Protein AF-A0A7W1DEW9-F1 (afdb_monomer)

Radius of gyration: 25.98 Å; Cα contacts (8 Å, |Δi|>4): 16; chains: 1; bounding box: 56×24×57 Å

Foldseek 3Di:
DDDDDDDDDDPVVQVVLVVVCVVVVHDSVVSVVVVVVVCDDPDPPPPCPVVVVVDDDPPPCCVPCVVVVVVVVVVCVVVVNPD

Mean predicted aligned error: 13.86 Å

pLDDT: mean 85.8, std 11.7, range [53.38, 96.69]

Sequence (83 aa):
MTHSLLLEVPESIYQPIVEEAEAEGRKVEEIALERLAVKKPRQTADPLDEFVGAFRSDVPDWADNHDKYLGENLMREMRGENE

Secondary structure (DSSP, 8-state):
----------HHHHHHHHHHHHHHT--HHHHHHHHHHH-PPS-S--TTGGGTT----S-TTHHHHHHHHHHHHHHHHHHT---

Solvent-accessible surface area (backbone atoms only — not comparable to full-atom values): 5468 Å² total; per-residue (Å²): 139,88,82,90,83,91,79,93,70,59,65,89,62,49,52,62,41,46,54,50,15,62,74,69,75,50,53,50,67,57,54,50,49,51,61,57,58,70,60,57,70,89,75,68,72,63,87,60,60,79,55,67,80,66,70,88,69,95,60,91,56,43,89,85,42,42,70,58,55,53,50,54,50,53,53,32,53,78,68,67,67,76,125

Structure (mmCIF, N/CA/C/O backbone):
data_AF-A0A7W1DEW9-F1
#
_entry.id   AF-A0A7W1DEW9-F1
#
loop_
_atom_site.group_PDB
_atom_site.id
_atom_site.type_symbol
_atom_site.label_atom_id
_atom_site.label_alt_id
_atom_site.label_comp_id
_atom_site.label_asym_id
_atom_site.label_entity_id
_atom_site.label_seq_id
_atom_site.pdbx_PDB_ins_code
_atom_site.Cartn_x
_atom_site.Cartn_y
_atom_site.Cartn_z
_atom_site.occupancy
_atom_site.B_iso_or_equiv
_atom_site.auth_seq_id
_atom_site.auth_comp_id
_atom_site.auth_asym_id
_atom_site.auth_atom_id
_atom_site.pdbx_PDB_model_num
ATOM 1 N N . MET A 1 1 ? -22.749 4.818 -6.085 1.00 68.38 1 MET A N 1
ATOM 2 C CA . MET A 1 1 ? -23.663 4.010 -5.247 1.00 68.38 1 MET A CA 1
ATOM 3 C C . MET A 1 1 ? -22.864 3.531 -4.048 1.00 68.38 1 MET A C 1
ATOM 5 O O . MET A 1 1 ? -21.702 3.196 -4.241 1.00 68.38 1 MET A O 1
ATOM 9 N N . THR A 1 2 ? -23.419 3.575 -2.839 1.00 81.94 2 THR A N 1
ATOM 10 C CA . THR A 1 2 ? -22.750 3.116 -1.609 1.00 81.94 2 THR A CA 1
ATOM 11 C C . THR A 1 2 ? -23.416 1.837 -1.105 1.00 81.94 2 THR A C 1
ATOM 13 O O . THR A 1 2 ? -24.623 1.659 -1.268 1.00 81.94 2 THR A O 1
ATOM 16 N N . HIS A 1 3 ? -22.625 0.941 -0.518 1.00 86.50 3 HIS A N 1
ATOM 17 C CA . HIS A 1 3 ? -23.085 -0.330 0.042 1.00 86.50 3 HIS A CA 1
ATOM 18 C C . HIS A 1 3 ? -22.542 -0.481 1.465 1.00 86.50 3 HIS A C 1
ATOM 20 O O . HIS A 1 3 ?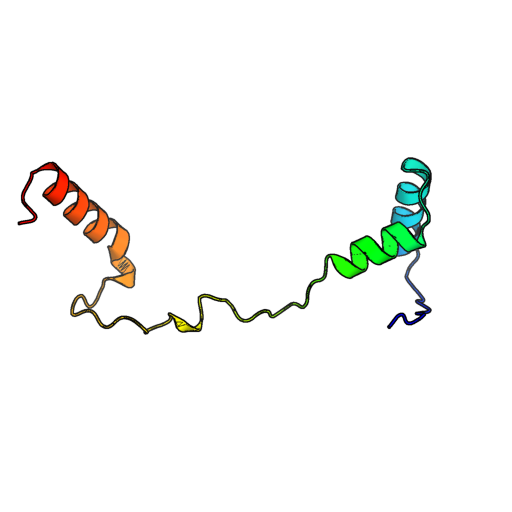 -21.420 -0.060 1.741 1.00 86.50 3 HIS A O 1
ATOM 26 N N . SER A 1 4 ? -23.332 -1.076 2.356 1.00 89.81 4 SER A N 1
ATOM 27 C CA . SER A 1 4 ? -22.906 -1.410 3.717 1.00 89.81 4 SER A CA 1
ATOM 28 C C . SER A 1 4 ? -22.353 -2.831 3.756 1.00 89.81 4 SER A C 1
ATOM 30 O O . SER A 1 4 ? -22.913 -3.731 3.130 1.00 89.81 4 SER A O 1
ATOM 32 N N . LEU A 1 5 ? -21.270 -3.028 4.504 1.00 87.88 5 LEU A N 1
ATOM 33 C CA . LEU A 1 5 ? -20.596 -4.311 4.657 1.00 87.88 5 LEU A CA 1
ATOM 34 C C . LEU A 1 5 ? -20.414 -4.602 6.148 1.00 87.88 5 LEU A C 1
ATOM 36 O O . LEU A 1 5 ? -19.900 -3.758 6.876 1.00 87.88 5 LEU A O 1
ATOM 40 N N . LEU A 1 6 ? -20.835 -5.787 6.586 1.00 93.06 6 LEU A N 1
ATOM 41 C CA . LEU A 1 6 ? -20.541 -6.310 7.919 1.00 93.06 6 LEU A CA 1
ATOM 42 C C . LEU A 1 6 ? -19.374 -7.291 7.794 1.00 93.06 6 LEU A C 1
ATOM 44 O O . LEU A 1 6 ? -19.427 -8.199 6.965 1.00 93.06 6 LEU A O 1
ATOM 48 N N . LEU A 1 7 ? -18.327 -7.095 8.593 1.00 89.25 7 LEU A N 1
ATOM 49 C CA . LEU A 1 7 ? -17.126 -7.924 8.575 1.00 89.25 7 LEU A CA 1
ATOM 50 C C . LEU A 1 7 ? -16.859 -8.474 9.970 1.00 89.25 7 LEU A C 1
ATOM 52 O O . LEU A 1 7 ? -16.672 -7.709 10.912 1.00 89.25 7 LEU A O 1
ATOM 56 N N . GLU A 1 8 ? -16.781 -9.795 10.079 1.00 94.44 8 GLU A N 1
ATOM 57 C CA . GLU A 1 8 ? -16.158 -10.440 11.230 1.00 94.44 8 GLU A CA 1
ATOM 58 C C . GLU A 1 8 ? -14.656 -10.526 10.956 1.00 94.44 8 GLU A C 1
ATOM 60 O O . GLU A 1 8 ? -14.219 -11.174 10.003 1.00 94.44 8 GLU A O 1
ATOM 65 N N . VAL A 1 9 ? -13.861 -9.824 11.759 1.00 91.81 9 VAL A N 1
ATOM 66 C CA . VAL A 1 9 ? -12.402 -9.790 11.632 1.00 91.81 9 VAL A CA 1
ATOM 67 C C . VAL A 1 9 ? -11.753 -10.302 12.916 1.00 91.81 9 VAL A C 1
ATOM 69 O O . VAL A 1 9 ? -12.307 -10.105 13.997 1.00 91.81 9 VAL A O 1
ATOM 72 N N . PRO A 1 10 ? -10.581 -10.954 12.833 1.00 96.69 10 PRO A N 1
ATOM 73 C CA . PRO A 1 10 ? -9.822 -11.316 14.022 1.00 96.69 10 PRO A CA 1
ATOM 74 C C . PRO A 1 10 ? -9.428 -10.081 14.840 1.00 96.69 10 PRO A C 1
ATOM 76 O O . PRO A 1 10 ? -9.109 -9.036 14.269 1.00 96.69 10 PRO A O 1
ATOM 79 N N . GLU A 1 11 ? -9.332 -10.238 16.161 1.00 94.94 11 GLU A N 1
ATOM 80 C CA . GLU A 1 11 ? -8.898 -9.174 17.082 1.00 94.94 11 GLU A CA 1
ATOM 81 C C . GLU A 1 11 ? -7.546 -8.567 16.676 1.00 94.94 11 GLU A C 1
ATOM 83 O O . GLU A 1 11 ? -7.349 -7.359 16.728 1.00 94.94 11 GLU A O 1
ATOM 88 N N . SER A 1 12 ? -6.634 -9.401 16.167 1.00 94.81 12 SER A N 1
ATOM 89 C CA . SER A 1 12 ? -5.314 -8.981 15.680 1.00 94.81 12 SER A CA 1
ATOM 90 C C . SER A 1 12 ? -5.356 -7.999 14.504 1.00 94.81 12 SER A C 1
ATOM 92 O O . SER A 1 12 ? -4.353 -7.348 14.223 1.00 94.81 12 SER A O 1
ATOM 94 N N . ILE A 1 13 ? -6.489 -7.905 13.806 1.00 91.31 13 ILE A N 1
ATOM 95 C CA . ILE A 1 13 ? -6.731 -6.945 12.726 1.00 91.31 13 ILE A CA 1
ATOM 96 C C . ILE A 1 13 ? -7.549 -5.759 13.230 1.00 91.31 13 ILE A C 1
ATOM 98 O O . ILE A 1 13 ? -7.289 -4.636 12.812 1.00 91.31 13 ILE A O 1
ATOM 102 N N . TYR A 1 14 ? -8.521 -6.000 14.111 1.00 94.94 14 TYR A N 1
ATOM 103 C CA . TYR A 1 14 ? -9.396 -4.957 14.640 1.00 94.94 14 TYR A CA 1
ATOM 104 C C . TYR A 1 14 ? -8.658 -3.996 15.577 1.00 94.94 14 TYR A C 1
ATOM 106 O O . TYR A 1 14 ? -8.695 -2.785 15.368 1.00 94.94 14 TYR A O 1
ATOM 114 N N . GLN A 1 15 ? -7.930 -4.534 16.556 1.00 96.44 15 GLN A N 1
ATOM 115 C CA . GLN A 1 15 ? -7.299 -3.759 17.623 1.00 96.44 15 GLN A CA 1
ATOM 116 C C . GLN A 1 15 ? -6.339 -2.664 17.107 1.00 96.44 15 GLN A C 1
ATOM 118 O O . GLN A 1 15 ? -6.474 -1.520 17.538 1.00 96.44 15 GLN A O 1
ATOM 123 N N . PRO A 1 16 ? -5.451 -2.917 16.120 1.00 94.75 16 PRO A N 1
ATOM 124 C CA . PRO A 1 16 ? -4.593 -1.864 15.569 1.00 94.75 16 PRO A CA 1
ATOM 125 C C . PRO A 1 16 ? -5.359 -0.725 14.879 1.00 94.75 16 PRO A C 1
ATOM 127 O O . PRO A 1 16 ? -4.892 0.409 14.874 1.00 94.75 16 PRO A O 1
ATOM 130 N N . ILE A 1 17 ? -6.520 -1.016 14.278 1.00 94.81 17 ILE A N 1
ATOM 131 C CA . ILE A 1 17 ? -7.359 -0.006 13.609 1.00 94.81 17 ILE A CA 1
ATOM 132 C C . ILE A 1 17 ? -8.014 0.897 14.658 1.00 94.81 17 IL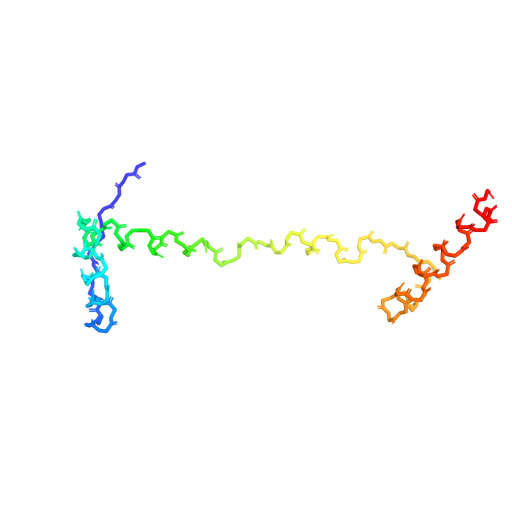E A C 1
ATOM 134 O O . ILE A 1 17 ? -8.131 2.100 14.442 1.00 94.81 17 ILE A O 1
ATOM 138 N N . VAL A 1 18 ? -8.424 0.324 15.794 1.00 96.12 18 VAL A N 1
ATOM 139 C CA . VAL A 1 18 ? -8.975 1.080 16.926 1.00 96.12 18 VAL A CA 1
ATOM 140 C C . VAL A 1 18 ? -7.924 2.016 17.510 1.00 96.12 18 VAL A C 1
ATOM 142 O O . VAL A 1 18 ? -8.193 3.203 17.650 1.00 96.12 18 VAL A O 1
ATOM 145 N N . GLU A 1 19 ? -6.721 1.513 17.785 1.00 96.19 19 GLU A N 1
ATOM 146 C CA . GLU A 1 19 ? -5.626 2.317 18.3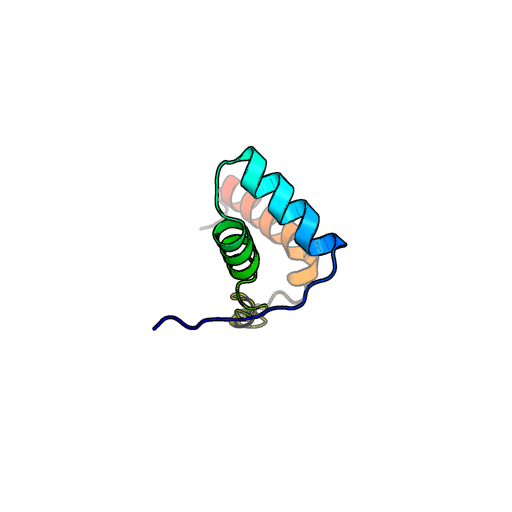46 1.00 96.19 19 GLU A CA 1
ATOM 147 C C . GLU A 1 19 ? -5.244 3.494 17.435 1.00 96.19 19 GLU A C 1
ATOM 149 O O . GLU A 1 19 ? -5.047 4.614 17.904 1.00 96.19 19 GLU A O 1
ATOM 154 N N . GLU A 1 20 ? -5.186 3.262 16.122 1.00 94.06 20 GLU A N 1
ATOM 155 C CA . GLU A 1 20 ? -4.932 4.304 15.120 1.00 94.06 20 GLU A CA 1
ATOM 156 C C . GLU A 1 20 ? -6.073 5.330 15.061 1.00 94.06 20 GLU A C 1
ATOM 158 O O . GLU A 1 20 ? -5.831 6.537 15.073 1.00 94.06 20 GLU A O 1
ATOM 163 N N . ALA A 1 21 ? -7.325 4.867 15.068 1.00 96.06 21 ALA A N 1
ATOM 164 C CA . ALA A 1 21 ? -8.492 5.741 15.079 1.00 96.06 21 ALA A CA 1
ATOM 165 C C . ALA A 1 21 ? -8.528 6.631 16.333 1.00 96.06 21 ALA A C 1
ATOM 167 O O . ALA A 1 21 ? -8.793 7.829 16.229 1.00 96.06 21 ALA A O 1
ATOM 168 N N . GLU A 1 22 ? -8.210 6.077 17.505 1.00 96.06 22 GLU A N 1
ATOM 169 C CA . GLU A 1 22 ?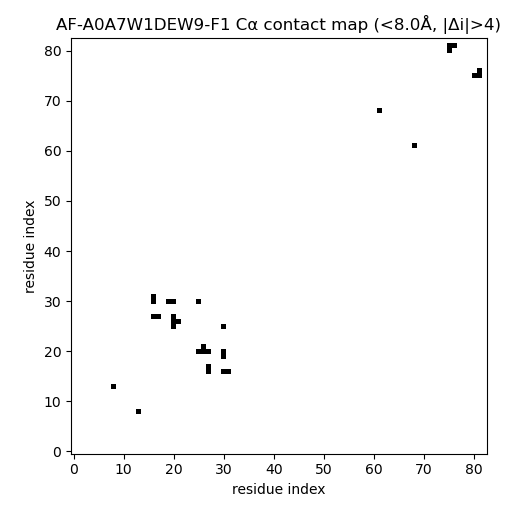 -8.117 6.827 18.760 1.00 96.06 22 GLU A CA 1
ATOM 170 C C . GLU A 1 22 ? -6.980 7.853 18.732 1.00 96.06 22 GLU A C 1
ATOM 172 O O . GLU A 1 22 ? -7.186 9.004 19.122 1.00 96.06 22 GLU A O 1
ATOM 177 N N . ALA A 1 23 ? -5.804 7.465 18.231 1.00 94.75 23 ALA A N 1
ATOM 178 C CA . ALA A 1 23 ? -4.650 8.354 18.125 1.00 94.75 23 ALA A CA 1
ATOM 179 C C . ALA A 1 23 ? -4.906 9.542 17.182 1.00 94.75 23 ALA A C 1
ATOM 181 O O . ALA A 1 23 ? -4.446 10.655 17.446 1.00 94.75 23 ALA A O 1
ATOM 182 N N . GLU A 1 24 ? -5.656 9.321 16.102 1.00 93.75 24 GLU A N 1
ATOM 183 C CA . GLU A 1 24 ? -5.971 10.342 15.099 1.00 93.75 24 GLU A CA 1
ATOM 184 C C . GLU A 1 24 ? -7.291 11.085 15.369 1.00 93.75 24 GLU A C 1
ATOM 186 O O . GLU A 1 24 ? -7.616 12.043 14.664 1.00 93.75 24 GLU A O 1
ATOM 191 N N . GLY A 1 25 ? -8.065 10.670 16.378 1.00 95.50 25 GLY A N 1
ATOM 192 C CA . GLY A 1 25 ? -9.400 11.213 16.653 1.00 95.50 25 GLY A CA 1
ATOM 193 C C . GLY A 1 25 ? -10.406 10.952 15.524 1.00 95.50 25 GLY A C 1
ATOM 194 O O . GLY A 1 25 ? -11.333 11.739 15.318 1.00 95.50 25 GLY A O 1
ATOM 195 N N . ARG A 1 26 ? -10.203 9.870 14.768 1.00 96.31 26 ARG A N 1
ATOM 196 C CA . ARG A 1 26 ? -11.004 9.457 13.609 1.00 96.31 26 ARG A CA 1
ATOM 197 C C . ARG A 1 26 ? -11.915 8.291 13.970 1.00 96.31 26 ARG A C 1
ATOM 199 O O . ARG A 1 26 ? -11.820 7.705 15.046 1.00 96.31 26 ARG A O 1
ATOM 206 N N . LYS A 1 27 ? -12.823 7.939 13.061 1.00 95.19 27 LYS A N 1
ATOM 207 C CA . LYS A 1 27 ? -13.663 6.749 13.233 1.00 95.19 27 LYS A CA 1
ATOM 208 C C . LYS A 1 27 ? -12.948 5.491 12.748 1.00 95.19 27 LYS A C 1
ATOM 210 O O . LYS A 1 27 ? -12.265 5.515 11.726 1.00 95.19 27 LYS A O 1
ATOM 215 N N . VAL A 1 28 ? -13.191 4.371 13.425 1.00 93.50 28 VAL A N 1
ATOM 216 C CA . VAL A 1 28 ? -12.660 3.048 13.048 1.00 93.50 28 VAL A CA 1
ATOM 217 C C . VAL A 1 28 ? -13.042 2.700 11.606 1.00 93.50 28 VAL A C 1
ATOM 219 O O . VAL A 1 28 ? -12.222 2.185 10.850 1.00 93.50 28 VAL A O 1
ATOM 222 N N . GLU A 1 29 ? -14.262 3.043 11.185 1.00 92.75 29 GLU A N 1
ATOM 223 C CA . GLU A 1 29 ? -14.751 2.801 9.828 1.00 92.75 29 GLU A CA 1
ATOM 224 C C . GLU A 1 29 ? -13.991 3.609 8.769 1.00 92.75 29 GLU A C 1
ATOM 226 O O . GLU A 1 29 ? -13.830 3.135 7.648 1.00 92.75 29 GLU A O 1
ATOM 231 N N . GLU A 1 30 ? -13.500 4.805 9.103 1.00 92.19 30 GLU A N 1
ATOM 232 C CA . GLU A 1 30 ? -12.729 5.641 8.175 1.00 92.19 30 GLU A CA 1
ATOM 233 C C . GLU A 1 30 ? -11.347 5.037 7.923 1.00 92.19 30 GLU A C 1
ATOM 235 O O . GLU A 1 30 ? -10.945 4.899 6.767 1.00 92.19 30 GLU A O 1
ATOM 240 N N . ILE A 1 31 ? -10.666 4.602 8.989 1.00 93.44 31 ILE A N 1
ATOM 241 C CA . ILE A 1 31 ? -9.381 3.894 8.897 1.00 93.44 31 ILE A CA 1
ATOM 242 C C . ILE A 1 31 ? -9.557 2.555 8.165 1.00 93.44 31 ILE A C 1
ATOM 244 O O . ILE A 1 31 ? -8.774 2.203 7.279 1.00 93.44 31 ILE A O 1
ATOM 248 N N . ALA A 1 32 ? -10.619 1.807 8.483 1.00 91.62 32 ALA A N 1
ATOM 249 C CA . ALA A 1 32 ? -10.915 0.529 7.841 1.00 91.62 32 ALA A CA 1
ATOM 250 C C . ALA A 1 32 ? -11.185 0.690 6.336 1.00 91.62 32 ALA A C 1
ATOM 252 O O . ALA A 1 32 ? -10.642 -0.070 5.531 1.00 91.62 32 ALA A O 1
ATOM 253 N N . LEU A 1 33 ? -11.984 1.686 5.940 1.00 90.19 33 LEU A N 1
ATOM 254 C CA . LEU A 1 33 ? -12.256 1.986 4.533 1.00 90.19 33 LEU A CA 1
ATOM 255 C C . LEU A 1 33 ? -10.992 2.407 3.785 1.00 90.19 33 LEU A C 1
ATOM 257 O O . LEU A 1 33 ? -10.776 1.945 2.666 1.00 90.19 33 LEU A O 1
ATOM 261 N N . GLU A 1 34 ? -10.147 3.235 4.397 1.00 88.56 34 GLU A N 1
ATOM 262 C CA . GLU A 1 34 ? -8.871 3.652 3.817 1.00 88.56 34 GLU A CA 1
ATOM 263 C C . GLU A 1 34 ? -7.977 2.439 3.536 1.00 88.56 34 GLU A C 1
ATOM 265 O O . GLU A 1 34 ? -7.544 2.233 2.400 1.00 88.56 34 GLU A O 1
ATOM 270 N N . ARG A 1 35 ? -7.793 1.555 4.523 1.00 86.19 35 ARG A N 1
ATOM 271 C CA . ARG A 1 35 ? -6.990 0.333 4.363 1.00 86.19 35 ARG A CA 1
ATOM 272 C C . ARG A 1 35 ? -7.580 -0.646 3.347 1.00 86.19 35 ARG A C 1
ATOM 274 O O . ARG A 1 35 ? -6.828 -1.268 2.592 1.00 86.19 35 ARG A O 1
ATOM 281 N N . LEU A 1 36 ? -8.907 -0.773 3.286 1.00 85.38 36 LEU A N 1
ATOM 282 C CA . LEU A 1 36 ? -9.586 -1.569 2.259 1.00 85.38 36 LEU A CA 1
ATOM 283 C C . LEU A 1 36 ? -9.395 -0.969 0.858 1.00 85.38 36 LEU A C 1
ATOM 285 O O . LEU A 1 36 ? -9.214 -1.719 -0.101 1.00 85.38 36 LEU A O 1
ATOM 289 N N . ALA A 1 37 ? -9.364 0.361 0.739 1.00 79.62 37 ALA A N 1
ATOM 290 C CA . ALA A 1 37 ? -9.137 1.065 -0.521 1.00 79.62 37 ALA A CA 1
ATOM 291 C C . ALA A 1 37 ? -7.682 0.971 -1.018 1.00 79.62 37 ALA A C 1
ATOM 293 O O . ALA A 1 37 ? -7.453 0.994 -2.230 1.00 79.62 37 ALA A O 1
ATOM 294 N N . VAL A 1 38 ? -6.695 0.815 -0.121 1.00 67.75 38 VAL A N 1
ATOM 295 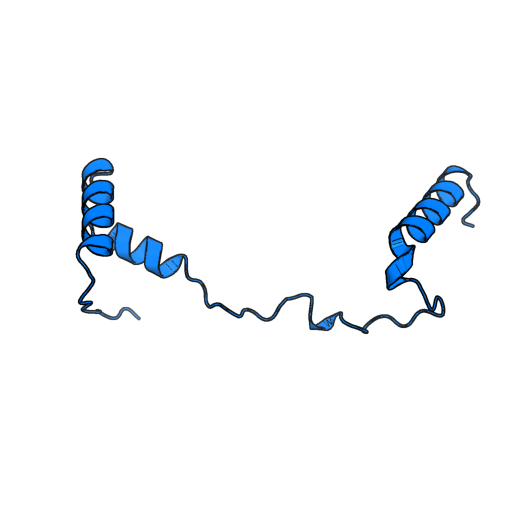C CA . VAL A 1 38 ? -5.276 0.639 -0.503 1.00 67.75 38 VAL A CA 1
ATOM 296 C C . VAL A 1 38 ? -5.052 -0.658 -1.290 1.00 67.75 38 VAL A C 1
ATOM 298 O O . VAL A 1 38 ? -4.175 -0.711 -2.156 1.00 67.75 38 VAL A O 1
ATOM 301 N N . LYS A 1 39 ? -5.903 -1.679 -1.115 1.00 56.97 39 LYS A N 1
ATOM 302 C CA . LYS A 1 39 ? -5.994 -2.793 -2.069 1.00 56.97 39 LYS A CA 1
ATOM 303 C C . LYS A 1 39 ? -6.802 -2.370 -3.299 1.00 56.97 39 LYS A C 1
ATOM 305 O O . LYS A 1 39 ? -7.883 -2.891 -3.568 1.00 56.97 39 LYS A O 1
ATOM 310 N N . LYS A 1 40 ? -6.218 -1.485 -4.114 1.00 56.53 40 LYS A N 1
ATOM 311 C CA . LYS A 1 40 ? -6.524 -1.466 -5.551 1.00 56.53 40 LYS A CA 1
ATOM 312 C C . LYS A 1 40 ? -6.419 -2.904 -6.078 1.00 56.53 40 LYS A C 1
ATOM 314 O O . LYS A 1 40 ? -5.578 -3.659 -5.575 1.00 56.53 40 LYS A O 1
ATOM 319 N N . PRO A 1 41 ? -7.268 -3.311 -7.036 1.00 53.38 41 PRO A N 1
ATOM 320 C CA . PRO A 1 41 ? -7.248 -4.668 -7.558 1.00 53.38 41 PRO A CA 1
ATOM 321 C C . PRO A 1 41 ? -5.812 -5.067 -7.905 1.00 53.38 41 PRO A C 1
ATOM 323 O O . PRO A 1 41 ? -5.147 -4.425 -8.717 1.00 53.38 41 PRO A O 1
ATOM 326 N N . ARG A 1 42 ? -5.328 -6.134 -7.258 1.00 55.56 42 ARG A N 1
ATOM 327 C CA . ARG A 1 42 ? -4.252 -6.959 -7.810 1.00 55.56 42 ARG A CA 1
ATOM 328 C C . ARG A 1 42 ? -4.699 -7.273 -9.240 1.00 55.56 42 ARG A C 1
ATOM 330 O O . ARG A 1 42 ? -5.761 -7.867 -9.380 1.00 55.56 42 ARG A O 1
ATOM 337 N N . GLN A 1 43 ? -3.906 -6.882 -10.238 1.00 56.50 43 GLN A N 1
ATOM 338 C CA . GLN A 1 43 ? -4.193 -6.951 -11.681 1.00 56.50 43 GLN A CA 1
ATOM 339 C C . GLN A 1 43 ? -4.917 -5.723 -12.260 1.00 56.50 43 GLN A C 1
ATOM 341 O O . GLN A 1 43 ? -5.990 -5.818 -12.845 1.00 56.50 43 GLN A O 1
ATOM 346 N N . THR A 1 44 ? -4.267 -4.563 -12.238 1.00 55.84 44 THR A N 1
ATOM 347 C CA . THR A 1 44 ? -4.100 -3.912 -13.544 1.00 55.84 44 THR A CA 1
ATOM 348 C C . THR A 1 44 ? -3.047 -4.743 -14.265 1.00 55.84 44 THR A C 1
ATOM 350 O O . THR A 1 44 ? -2.011 -5.019 -13.656 1.00 55.84 44 THR A O 1
ATOM 353 N N . ALA A 1 45 ? -3.337 -5.226 -15.476 1.00 63.88 45 ALA A N 1
ATOM 354 C CA . ALA A 1 45 ? -2.339 -5.866 -16.332 1.00 63.88 45 ALA A CA 1
ATOM 355 C C . ALA A 1 45 ? -1.029 -5.073 -16.248 1.00 63.88 45 ALA A C 1
ATOM 357 O O . ALA A 1 45 ? -1.090 -3.842 -16.150 1.00 63.88 45 ALA A O 1
ATOM 358 N N . ASP A 1 46 ? 0.115 -5.760 -16.190 1.00 76.25 46 ASP A N 1
ATOM 359 C CA . ASP A 1 46 ? 1.395 -5.062 -16.245 1.00 76.25 46 ASP A CA 1
ATOM 360 C C . ASP A 1 46 ? 1.334 -4.155 -17.484 1.00 76.25 46 ASP A C 1
ATOM 362 O O . ASP A 1 46 ? 1.138 -4.667 -18.587 1.00 76.25 46 ASP A O 1
ATOM 366 N N . PRO A 1 47 ? 1.391 -2.817 -17.330 1.00 75.31 47 PRO A N 1
ATOM 367 C CA . PRO A 1 47 ? 1.297 -1.914 -18.470 1.00 75.31 47 PRO A CA 1
ATOM 368 C C . PRO A 1 47 ? 2.437 -2.150 -19.468 1.00 75.31 47 PRO A C 1
ATOM 370 O O . PRO A 1 47 ? 2.391 -1.618 -20.570 1.00 75.31 47 PRO A O 1
ATOM 373 N N . LEU A 1 48 ? 3.454 -2.932 -19.086 1.00 81.62 48 LEU A N 1
ATOM 374 C CA . LEU A 1 48 ? 4.555 -3.332 -19.942 1.00 81.62 48 LEU A CA 1
ATOM 375 C C . LEU A 1 48 ? 4.350 -4.667 -20.669 1.00 81.62 48 LEU A C 1
ATOM 377 O O . LEU A 1 48 ? 5.125 -4.979 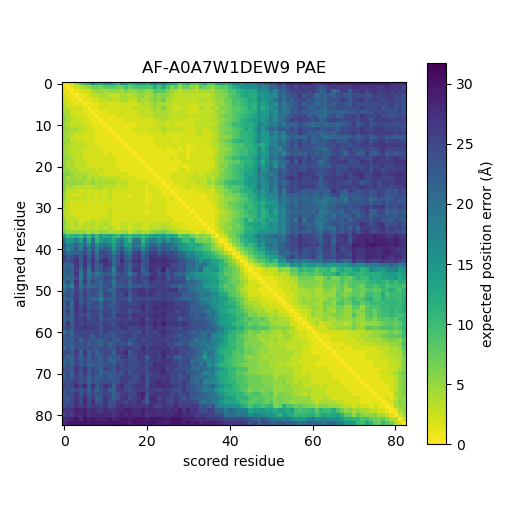-21.572 1.00 81.62 48 LEU A O 1
ATOM 381 N N . ASP A 1 49 ? 3.305 -5.427 -20.333 1.00 83.06 49 ASP A N 1
ATOM 382 C CA . ASP A 1 49 ? 3.036 -6.752 -20.911 1.00 83.06 49 ASP A CA 1
ATOM 383 C C . ASP A 1 49 ? 2.829 -6.675 -22.434 1.00 83.06 49 ASP A C 1
ATOM 385 O O . ASP A 1 49 ? 3.327 -7.513 -23.183 1.00 83.06 49 ASP A O 1
ATOM 389 N N . GLU A 1 50 ? 2.187 -5.607 -22.925 1.00 83.25 50 GLU A N 1
ATOM 390 C CA . GLU A 1 50 ? 1.980 -5.382 -24.364 1.00 83.25 50 GLU A CA 1
ATOM 391 C C . GLU A 1 50 ? 3.274 -5.099 -25.146 1.00 83.25 50 GLU A C 1
ATOM 393 O O . GLU A 1 50 ? 3.306 -5.256 -26.368 1.00 83.25 50 GLU A O 1
ATOM 398 N N . PHE A 1 51 ? 4.354 -4.706 -24.460 1.00 83.19 51 PHE A N 1
ATOM 399 C CA . PHE A 1 51 ? 5.637 -4.397 -25.093 1.00 83.19 51 PHE A CA 1
ATOM 400 C C . PHE A 1 51 ? 6.580 -5.602 -25.170 1.00 83.19 51 PHE A C 1
ATOM 402 O O . PHE A 1 51 ? 7.614 -5.528 -25.844 1.00 83.19 51 PHE A O 1
ATOM 409 N N . VAL A 1 52 ? 6.236 -6.733 -24.542 1.00 81.62 52 VAL A N 1
ATOM 410 C CA . VAL A 1 52 ? 7.030 -7.964 -24.623 1.00 81.62 52 VAL A CA 1
ATOM 411 C C . VAL A 1 52 ? 7.053 -8.461 -26.071 1.00 81.62 52 VAL A C 1
ATOM 413 O O . VAL A 1 52 ? 6.047 -8.889 -26.630 1.00 81.62 52 VAL A O 1
ATOM 416 N N . GLY A 1 53 ? 8.226 -8.390 -26.706 1.00 81.81 53 GLY A N 1
ATOM 417 C CA . GLY A 1 53 ? 8.407 -8.785 -28.107 1.00 81.81 53 GLY A CA 1
ATOM 418 C C . GLY A 1 53 ? 7.819 -7.810 -29.138 1.00 81.81 53 GLY A C 1
ATOM 419 O O . GLY A 1 53 ? 7.795 -8.136 -30.325 1.00 81.81 53 GLY A O 1
ATOM 420 N N . ALA A 1 54 ? 7.378 -6.616 -28.723 1.00 86.44 54 ALA A N 1
ATOM 421 C CA . ALA A 1 54 ? 6.844 -5.598 -29.633 1.00 86.44 54 ALA A CA 1
ATOM 422 C C . ALA A 1 54 ? 7.914 -5.021 -30.580 1.00 86.44 54 ALA A C 1
ATOM 424 O O . ALA A 1 54 ? 7.601 -4.575 -31.685 1.00 86.44 54 ALA A O 1
ATOM 425 N N . PHE A 1 55 ? 9.185 -5.063 -30.173 1.00 81.62 55 PHE A N 1
ATOM 426 C CA . PHE A 1 55 ? 10.312 -4.574 -30.960 1.00 81.62 55 PHE A CA 1
ATOM 427 C C . PHE A 1 55 ? 11.056 -5.731 -31.623 1.00 81.62 55 PHE A C 1
ATOM 429 O O . PHE A 1 55 ? 11.510 -6.663 -30.960 1.00 81.62 55 PHE A O 1
ATOM 436 N N . ARG A 1 56 ? 11.215 -5.647 -32.946 1.00 82.31 56 ARG A N 1
ATOM 437 C CA . ARG A 1 56 ? 12.103 -6.527 -33.711 1.00 82.31 56 ARG A CA 1
ATOM 438 C C . ARG A 1 56 ? 13.442 -5.825 -33.888 1.00 82.31 56 ARG A C 1
ATOM 440 O O . ARG A 1 56 ? 13.475 -4.692 -34.359 1.00 82.31 56 ARG A O 1
ATOM 447 N N . SER A 1 57 ? 14.517 -6.500 -33.510 1.00 81.88 57 SER A N 1
ATOM 448 C CA . SER A 1 57 ? 15.891 -6.032 -33.669 1.00 81.88 57 SER A CA 1
ATOM 449 C C . SER A 1 57 ? 16.717 -7.141 -34.306 1.00 81.88 57 SER A C 1
ATOM 451 O O . SER A 1 57 ? 16.509 -8.314 -3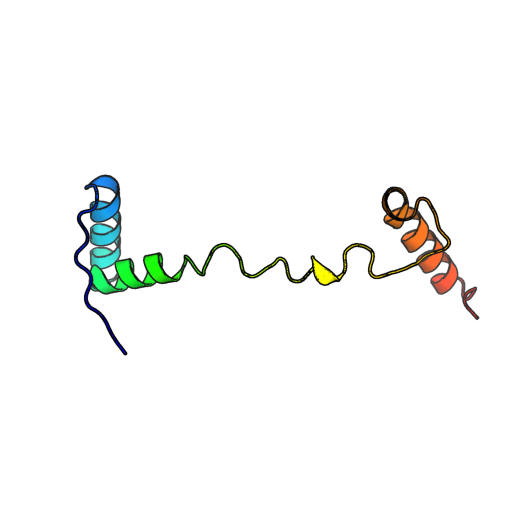3.996 1.00 81.88 57 SER A O 1
ATOM 453 N N . ASP A 1 58 ? 17.668 -6.765 -35.158 1.00 87.38 58 ASP A N 1
ATOM 454 C CA . ASP A 1 58 ? 18.665 -7.683 -35.719 1.00 87.38 58 ASP A CA 1
ATOM 455 C C . ASP A 1 58 ? 19.832 -7.939 -34.741 1.00 87.38 58 ASP A C 1
ATOM 457 O O . ASP A 1 58 ? 20.811 -8.591 -35.098 1.00 87.38 58 ASP A O 1
ATOM 461 N N . VAL A 1 59 ? 19.740 -7.425 -33.505 1.00 87.50 59 VAL A N 1
ATOM 462 C CA . VAL A 1 59 ? 20.701 -7.660 -32.418 1.00 87.50 59 VAL A CA 1
ATOM 463 C C . VAL A 1 59 ? 20.218 -8.848 -31.569 1.00 87.50 59 VAL A C 1
ATOM 465 O O . VAL A 1 59 ? 19.305 -8.682 -30.755 1.00 87.50 59 VAL A O 1
ATOM 468 N N . PRO A 1 60 ? 20.788 -10.053 -31.753 1.00 82.56 60 PRO A N 1
ATOM 469 C CA . PRO A 1 60 ? 20.241 -11.300 -31.211 1.00 82.56 60 PRO A CA 1
ATOM 470 C C . PRO A 1 60 ? 20.397 -11.453 -29.690 1.00 82.56 60 PRO A C 1
ATOM 472 O O . PRO A 1 60 ? 19.664 -12.226 -29.082 1.00 82.56 60 PRO A O 1
ATOM 475 N N . ASP A 1 61 ? 21.331 -10.730 -29.075 1.00 89.81 61 ASP A N 1
ATOM 476 C CA . ASP A 1 61 ? 21.719 -10.814 -27.661 1.00 89.81 61 ASP A CA 1
ATO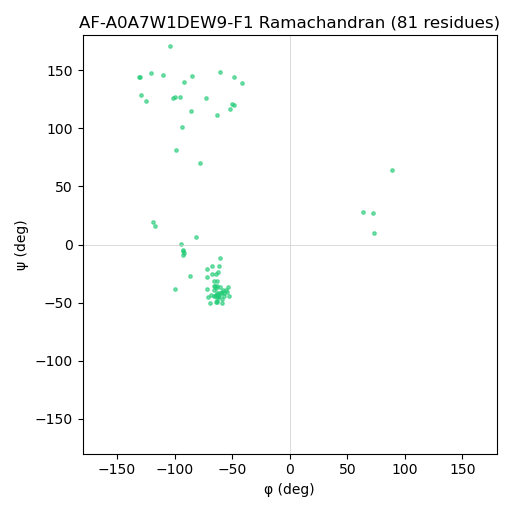M 477 C C . ASP A 1 61 ? 21.478 -9.497 -26.903 1.00 89.81 61 ASP A C 1
ATOM 479 O O . ASP A 1 61 ? 22.032 -9.267 -25.827 1.00 89.81 61 ASP A O 1
ATOM 483 N N . TRP A 1 62 ? 20.629 -8.622 -27.453 1.00 87.00 62 TRP A N 1
ATOM 484 C CA . TRP A 1 62 ? 20.305 -7.328 -26.849 1.00 87.00 62 TRP A CA 1
ATOM 485 C C . TRP A 1 62 ? 19.810 -7.464 -25.404 1.00 87.00 62 TRP A C 1
ATOM 487 O O . TRP A 1 62 ? 20.215 -6.682 -24.553 1.00 87.00 62 TRP A O 1
ATOM 497 N N . ALA A 1 63 ? 18.971 -8.460 -25.107 1.00 85.75 63 ALA A N 1
ATOM 498 C CA . ALA A 1 63 ? 18.437 -8.648 -23.758 1.00 85.75 63 ALA A CA 1
ATOM 499 C C . ALA A 1 63 ? 19.553 -8.839 -22.712 1.00 85.75 63 ALA A C 1
ATOM 501 O O . ALA A 1 63 ? 19.481 -8.251 -21.634 1.00 85.75 63 ALA A O 1
ATOM 502 N N . ASP A 1 64 ? 20.609 -9.576 -23.059 1.00 93.44 64 ASP A N 1
ATOM 503 C CA . ASP A 1 64 ? 21.713 -9.901 -22.150 1.00 93.44 64 ASP A CA 1
ATOM 504 C C . ASP A 1 64 ? 22.807 -8.820 -22.124 1.00 93.44 64 ASP A C 1
ATOM 506 O O . ASP A 1 64 ? 23.495 -8.658 -21.119 1.00 93.44 64 ASP A O 1
ATOM 510 N N . ASN A 1 65 ? 22.965 -8.061 -23.215 1.00 94.31 65 ASN A N 1
ATOM 511 C CA . ASN A 1 65 ? 24.050 -7.088 -23.397 1.00 94.31 65 ASN A CA 1
ATOM 512 C C . ASN A 1 65 ? 23.571 -5.628 -23.543 1.00 94.31 65 ASN A C 1
ATOM 514 O O . ASN A 1 65 ? 24.341 -4.773 -23.987 1.00 94.31 65 ASN A O 1
ATOM 518 N N . HIS A 1 66 ? 22.324 -5.314 -23.177 1.00 91.50 66 HIS A N 1
ATOM 519 C CA . HIS A 1 66 ? 21.724 -3.986 -23.378 1.00 91.50 66 HIS A CA 1
ATOM 520 C C . HIS A 1 66 ? 22.576 -2.845 -22.803 1.00 91.50 66 HIS A C 1
ATOM 522 O O . HIS A 1 66 ? 22.818 -1.862 -23.501 1.00 91.50 66 HIS A O 1
ATOM 528 N N . ASP A 1 67 ? 23.113 -2.992 -21.588 1.00 93.81 67 ASP A N 1
ATOM 529 C CA . ASP A 1 67 ? 23.966 -1.977 -20.951 1.00 93.81 67 ASP A CA 1
ATOM 530 C C . ASP A 1 67 ? 25.219 -1.655 -21.771 1.00 93.81 67 ASP A C 1
ATOM 532 O O . ASP A 1 67 ? 25.601 -0.492 -21.922 1.00 93.81 67 ASP A O 1
ATOM 536 N N . LYS A 1 68 ? 25.851 -2.687 -22.343 1.00 94.25 68 LYS A N 1
ATOM 537 C CA . LYS A 1 68 ? 27.030 -2.526 -23.195 1.00 94.25 68 LYS A CA 1
ATOM 538 C C . LYS A 1 68 ? 26.677 -1.722 -24.441 1.00 94.25 68 LYS A C 1
ATOM 540 O O . LYS A 1 68 ? 27.374 -0.764 -24.760 1.00 94.25 68 LYS A O 1
ATOM 545 N N . TYR A 1 69 ? 25.602 -2.093 -25.129 1.00 92.19 69 TYR A N 1
ATOM 546 C CA . TYR A 1 69 ? 25.182 -1.423 -26.358 1.00 92.19 69 TYR A CA 1
ATOM 547 C C . TYR A 1 69 ? 24.734 0.022 -26.117 1.00 92.19 69 TYR A C 1
ATOM 549 O O . TYR A 1 69 ? 25.083 0.906 -26.899 1.00 92.19 69 TYR A O 1
ATOM 557 N N . LEU A 1 70 ? 24.021 0.285 -25.017 1.00 91.62 70 LEU A N 1
ATOM 558 C CA . LEU A 1 70 ? 23.666 1.646 -24.609 1.00 91.62 70 LEU A CA 1
ATOM 559 C C . LEU A 1 70 ? 24.918 2.477 -24.307 1.00 91.62 70 LEU A C 1
ATOM 561 O O . LEU A 1 70 ? 25.026 3.611 -24.771 1.00 91.62 70 LEU A O 1
ATOM 565 N N . GLY A 1 71 ? 25.887 1.903 -23.590 1.00 94.31 71 GLY A N 1
ATOM 566 C CA . GLY A 1 71 ? 27.158 2.559 -23.292 1.00 94.31 71 GLY A CA 1
ATOM 567 C C . GLY A 1 71 ? 27.996 2.846 -24.540 1.00 94.31 71 GLY A C 1
ATOM 568 O O . GLY A 1 71 ? 28.536 3.942 -24.682 1.00 94.31 71 GLY A O 1
ATOM 569 N N . GLU A 1 72 ? 28.083 1.895 -25.473 1.00 93.19 72 GLU A N 1
ATOM 570 C CA . GLU A 1 72 ? 28.768 2.087 -2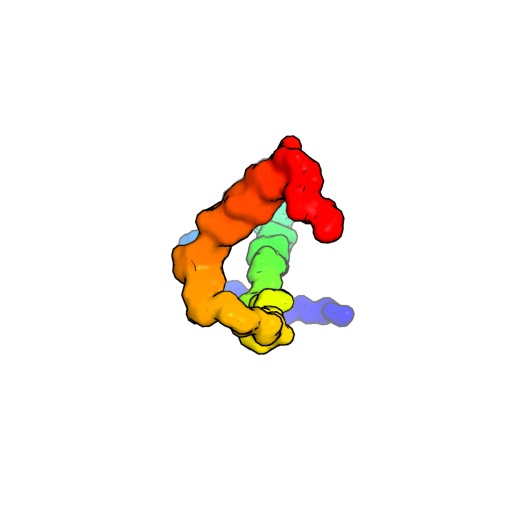6.755 1.00 93.19 72 GLU A CA 1
ATOM 571 C C . GLU A 1 72 ? 28.121 3.202 -27.580 1.00 93.19 72 GLU A C 1
ATOM 573 O O . GLU A 1 72 ? 28.840 4.046 -28.115 1.00 93.19 72 GLU A O 1
ATOM 578 N N . ASN A 1 73 ? 26.786 3.241 -27.652 1.00 91.81 73 ASN A N 1
ATOM 579 C CA . ASN A 1 73 ? 26.071 4.295 -28.368 1.00 91.81 73 ASN A CA 1
ATOM 580 C C . ASN A 1 73 ? 26.317 5.672 -27.730 1.00 91.81 73 ASN A C 1
ATOM 582 O O . ASN A 1 73 ? 26.725 6.604 -28.418 1.00 91.81 73 ASN A O 1
ATOM 586 N N . LEU A 1 74 ? 26.196 5.778 -26.403 1.00 94.44 74 LEU A N 1
ATOM 587 C CA . LEU A 1 74 ? 26.468 7.023 -25.681 1.00 94.44 74 LEU A CA 1
ATOM 588 C C . LEU A 1 74 ? 27.894 7.538 -25.942 1.00 94.44 74 LEU A C 1
ATOM 590 O O . LEU A 1 74 ? 28.102 8.726 -26.176 1.00 94.44 74 LEU A O 1
ATOM 594 N N . MET A 1 75 ? 28.887 6.645 -25.956 1.00 94.00 75 MET A N 1
ATOM 595 C CA . MET A 1 75 ? 30.271 7.018 -26.260 1.00 94.00 75 MET A CA 1
ATOM 596 C C . MET A 1 75 ? 30.451 7.512 -27.700 1.00 94.00 75 MET A C 1
ATOM 598 O O . MET A 1 75 ? 31.261 8.413 -27.919 1.00 94.00 75 MET A O 1
ATOM 602 N N . ARG A 1 76 ? 29.721 6.948 -28.670 1.00 92.12 76 ARG A N 1
ATOM 603 C CA . ARG A 1 76 ? 29.727 7.415 -30.068 1.00 92.12 76 ARG A CA 1
ATOM 604 C C . ARG A 1 76 ? 29.078 8.787 -30.201 1.00 92.12 76 ARG A C 1
ATOM 606 O O . ARG A 1 76 ? 29.656 9.660 -30.842 1.00 92.12 76 ARG A O 1
ATOM 613 N N . GLU A 1 77 ? 27.947 9.021 -29.533 1.00 91.81 77 GLU A N 1
ATOM 614 C CA . GLU A 1 77 ? 27.299 10.342 -29.490 1.00 91.81 77 GLU A CA 1
ATOM 615 C C . GLU A 1 77 ? 28.231 11.406 -28.911 1.00 91.81 77 GLU A C 1
ATOM 617 O O . GLU A 1 77 ? 28.429 12.459 -29.512 1.00 91.81 77 GLU A O 1
ATOM 622 N N . MET A 1 78 ? 28.887 11.106 -27.786 1.00 91.62 78 MET A N 1
ATOM 623 C CA . MET A 1 78 ? 29.855 12.016 -27.164 1.00 91.62 78 MET A CA 1
ATOM 624 C C . MET A 1 78 ? 31.071 12.310 -28.054 1.00 91.62 78 MET A C 1
ATOM 626 O O . MET A 1 78 ? 31.729 13.335 -27.873 1.00 91.62 78 MET A O 1
ATOM 630 N N . ARG A 1 79 ? 31.386 11.420 -29.001 1.00 91.12 79 ARG A N 1
ATOM 631 C CA . ARG A 1 79 ? 32.468 11.585 -29.983 1.00 91.12 79 ARG A CA 1
ATOM 632 C C . ARG A 1 79 ? 32.007 12.223 -31.296 1.00 91.12 79 ARG A C 1
ATOM 634 O O . ARG A 1 79 ? 32.857 12.510 -32.133 1.00 91.12 79 ARG A O 1
ATOM 641 N N . GLY A 1 80 ? 30.708 12.478 -31.463 1.00 85.81 80 GLY A N 1
ATOM 642 C CA . GLY A 1 80 ? 30.139 13.021 -32.699 1.00 85.81 80 GLY A CA 1
ATOM 643 C C . GLY A 1 80 ? 30.112 12.016 -33.854 1.00 85.81 80 GLY A C 1
ATOM 644 O O . GLY A 1 80 ? 30.190 12.415 -35.006 1.00 85.81 80 GLY A O 1
ATOM 645 N N . GLU A 1 81 ? 30.048 10.717 -33.554 1.00 79.12 81 GLU A N 1
ATOM 646 C CA . GLU A 1 81 ? 30.099 9.631 -34.546 1.00 79.12 81 GLU A CA 1
ATOM 647 C C . GLU A 1 81 ? 28.701 9.148 -34.995 1.00 79.12 81 GLU A C 1
ATOM 649 O O . GLU A 1 81 ? 28.609 8.233 -35.810 1.00 79.12 81 GLU A O 1
ATOM 654 N N . ASN A 1 82 ? 27.620 9.746 -34.474 1.00 61.84 82 ASN A N 1
ATOM 655 C CA . ASN A 1 82 ? 26.240 9.507 -34.916 1.00 61.84 82 ASN A CA 1
ATOM 656 C C . ASN A 1 82 ? 25.797 10.624 -35.888 1.00 61.84 82 ASN A C 1
ATOM 658 O O . ASN A 1 82 ? 25.116 11.563 -35.476 1.00 61.84 82 ASN A O 1
ATOM 662 N N . GLU A 1 83 ? 26.186 10.517 -37.161 1.00 55.16 83 GLU A N 1
ATOM 663 C CA . GLU A 1 83 ? 25.556 11.204 -38.310 1.00 55.16 83 GLU A CA 1
ATOM 664 C C . GLU A 1 83 ? 25.083 10.177 -39.346 1.00 55.16 83 GLU A C 1
ATOM 666 O O . GLU A 1 83 ? 25.875 9.265 -39.686 1.00 55.16 83 GLU A O 1
#